Protein AF-A0A9E4GP02-F1 (afdb_monomer_lite)

Foldseek 3Di:
DWKKKAQQDQAWFFFFAAPEPPGDGPDTRHHGHMFTFPDWDQDPHPRFIKTFTWDDDDPDDIDTGITTPVRIDMDPDDPPDD

pLDDT: mean 90.64, std 11.96, range [46.16, 98.19]

Structure (mmCIF, N/CA/C/O backbone):
data_AF-A0A9E4GP02-F1
#
_entry.id   AF-A0A9E4GP02-F1
#
loop_
_atom_site.group_PDB
_atom_site.id
_atom_site.type_symbol
_atom_site.label_atom_id
_atom_site.label_alt_id
_atom_site.label_comp_id
_atom_site.label_asym_id
_atom_site.label_entity_id
_atom_site.label_seq_id
_atom_site.pdbx_PDB_ins_code
_atom_site.Cartn_x
_atom_site.Cartn_y
_atom_site.Cartn_z
_atom_site.occupancy
_atom_site.B_iso_or_equiv
_atom_site.auth_seq_id
_atom_site.auth_comp_id
_atom_site.auth_asym_id
_atom_site.auth_atom_id
_atom_site.pdbx_PDB_model_num
ATOM 1 N N . MET A 1 1 ? -10.269 2.863 -15.931 1.00 68.88 1 MET A N 1
ATOM 2 C CA . MET A 1 1 ? -10.658 2.415 -14.581 1.00 68.88 1 MET A CA 1
ATOM 3 C C . MET A 1 1 ? -9.629 2.978 -13.621 1.00 68.88 1 MET A C 1
ATOM 5 O O . MET A 1 1 ? -8.459 2.988 -13.988 1.00 68.88 1 MET A O 1
ATOM 9 N N . LEU A 1 2 ? -10.047 3.555 -12.499 1.00 85.19 2 LEU A N 1
ATOM 10 C CA . LEU A 1 2 ? -9.118 4.106 -11.513 1.00 85.19 2 LEU A CA 1
ATOM 11 C C . LEU A 1 2 ? -8.823 3.007 -10.485 1.00 85.19 2 LEU A C 1
ATOM 13 O O . LEU A 1 2 ? -9.761 2.427 -9.955 1.00 85.19 2 LEU A O 1
ATOM 17 N N . CYS A 1 3 ? -7.545 2.715 -10.248 1.00 92.56 3 CYS A N 1
ATOM 18 C CA . CYS A 1 3 ? -7.099 1.718 -9.273 1.00 92.56 3 CYS A CA 1
ATOM 19 C C . CYS A 1 3 ? -6.881 2.398 -7.922 1.00 92.56 3 CYS A C 1
ATOM 21 O O . CYS A 1 3 ? -6.228 3.444 -7.841 1.00 92.56 3 CYS A O 1
ATOM 23 N N . TYR A 1 4 ? -7.426 1.791 -6.874 1.00 95.06 4 TYR A N 1
ATOM 24 C CA . TYR A 1 4 ? -7.310 2.255 -5.500 1.00 95.06 4 TYR A CA 1
ATOM 25 C C . TYR A 1 4 ? -6.883 1.115 -4.587 1.00 95.06 4 TYR A C 1
ATOM 27 O O . TYR A 1 4 ? -7.135 -0.058 -4.856 1.00 95.06 4 TYR A O 1
ATOM 35 N N . VAL A 1 5 ? -6.288 1.474 -3.459 1.00 96.56 5 VAL A N 1
ATOM 36 C CA . VAL A 1 5 ? -6.132 0.572 -2.318 1.00 96.56 5 VAL A CA 1
ATOM 37 C C . VAL A 1 5 ? -6.800 1.174 -1.095 1.00 96.56 5 VAL A C 1
ATOM 39 O O . VAL A 1 5 ? -6.778 2.390 -0.909 1.00 96.56 5 VAL A O 1
ATOM 42 N N . GLY A 1 6 ? -7.406 0.325 -0.271 1.00 96.31 6 GLY A N 1
ATOM 43 C CA . GLY A 1 6 ? -8.027 0.725 0.986 1.00 96.31 6 GLY A CA 1
ATOM 44 C C . GLY A 1 6 ? -7.485 -0.055 2.174 1.00 96.31 6 GLY A C 1
ATOM 45 O O . GLY A 1 6 ? -7.206 -1.253 2.063 1.00 96.31 6 GLY A O 1
ATOM 46 N N . ASN A 1 7 ? -7.372 0.626 3.311 1.00 97.38 7 ASN A N 1
ATOM 47 C CA . ASN A 1 7 ? -7.139 -0.005 4.601 1.00 97.38 7 ASN A CA 1
ATOM 48 C C . ASN A 1 7 ? -8.489 -0.318 5.255 1.00 97.38 7 ASN A C 1
ATOM 50 O O . ASN A 1 7 ? -9.199 0.585 5.686 1.00 97.38 7 ASN A O 1
ATOM 54 N N . PHE A 1 8 ? -8.837 -1.599 5.324 1.00 95.94 8 PHE A N 1
ATOM 55 C CA . PHE A 1 8 ? -10.075 -2.069 5.956 1.00 95.94 8 PHE A CA 1
ATOM 56 C C . PHE A 1 8 ? -9.818 -2.802 7.280 1.00 95.94 8 PHE A C 1
ATOM 58 O O . PHE A 1 8 ? -10.716 -3.477 7.780 1.00 95.94 8 PHE A O 1
ATOM 65 N N . GLY A 1 9 ? -8.595 -2.716 7.812 1.00 95.06 9 GLY A N 1
ATOM 66 C CA . GLY A 1 9 ? -8.258 -3.183 9.153 1.00 95.06 9 GLY A CA 1
ATOM 67 C C . GLY A 1 9 ? -8.448 -2.090 10.205 1.00 95.06 9 GLY A C 1
ATOM 68 O O . GLY A 1 9 ? -8.863 -0.974 9.895 1.00 95.06 9 GLY A O 1
ATOM 69 N N . ASP A 1 10 ? -8.103 -2.420 11.450 1.00 96.00 10 ASP A N 1
ATOM 70 C CA . ASP A 1 10 ? -8.237 -1.516 12.602 1.00 96.00 10 ASP A CA 1
ATOM 71 C C . ASP A 1 10 ? -6.959 -0.702 12.893 1.00 96.00 10 ASP A C 1
ATOM 73 O O . ASP A 1 10 ? -6.987 0.245 13.678 1.00 96.00 10 ASP A O 1
ATOM 77 N N . GLU A 1 11 ? -5.830 -1.052 12.267 1.00 97.00 11 GLU A N 1
ATOM 78 C CA . GLU A 1 11 ? -4.526 -0.410 12.477 1.00 97.00 11 GLU A CA 1
ATOM 79 C C . GLU A 1 11 ? -4.068 0.381 11.246 1.00 97.00 11 GLU A C 1
ATOM 81 O O . GLU A 1 11 ? -4.364 0.021 10.106 1.00 97.00 11 GLU A O 1
ATOM 86 N N . ALA A 1 12 ? -3.300 1.451 11.467 1.00 96.38 12 ALA A N 1
ATOM 87 C CA . ALA A 1 12 ? -2.696 2.225 10.388 1.00 96.38 12 ALA A CA 1
ATOM 88 C C . ALA A 1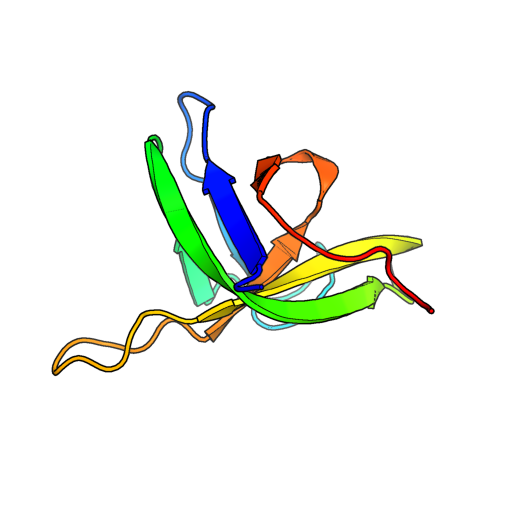 12 ? -1.577 1.439 9.683 1.00 96.38 12 ALA A C 1
ATOM 90 O O . ALA A 1 12 ? -0.738 0.796 10.319 1.00 96.38 12 ALA A O 1
ATOM 91 N N . ILE A 1 13 ? -1.518 1.544 8.355 1.00 97.75 13 ILE A N 1
ATOM 92 C CA . ILE A 1 13 ? -0.533 0.842 7.525 1.00 97.75 13 ILE A CA 1
ATOM 93 C C . ILE A 1 13 ? 0.623 1.776 7.187 1.00 97.75 13 ILE A C 1
ATOM 95 O O . ILE A 1 13 ? 0.429 2.932 6.818 1.00 97.75 13 ILE A O 1
ATOM 99 N N . ASN A 1 14 ? 1.850 1.264 7.265 1.00 97.44 14 ASN A N 1
ATOM 100 C CA . ASN A 1 14 ? 3.034 2.030 6.892 1.00 97.44 14 ASN A CA 1
ATOM 101 C C . ASN A 1 14 ? 3.089 2.265 5.379 1.00 97.44 14 ASN A C 1
ATOM 103 O O . ASN A 1 14 ? 3.160 1.309 4.608 1.00 97.44 14 ASN A O 1
ATOM 107 N N . ILE A 1 15 ? 3.177 3.533 4.981 1.00 97.38 15 ILE A N 1
ATOM 108 C CA . ILE A 1 15 ? 3.534 3.934 3.620 1.00 97.38 15 ILE A CA 1
ATOM 109 C C . ILE A 1 15 ? 5.041 4.152 3.592 1.00 97.38 15 ILE A C 1
ATOM 111 O O . ILE A 1 15 ? 5.592 4.886 4.420 1.00 97.38 15 ILE A O 1
ATOM 115 N N . ARG A 1 16 ? 5.724 3.488 2.665 1.00 97.75 16 ARG A N 1
ATOM 116 C CA . ARG A 1 16 ? 7.184 3.400 2.626 1.00 97.75 16 ARG A CA 1
ATOM 117 C C . ARG A 1 16 ? 7.793 4.115 1.425 1.00 97.75 16 ARG A C 1
ATOM 119 O O . ARG A 1 16 ? 7.139 4.269 0.405 1.00 97.75 16 ARG A O 1
ATOM 126 N N . ALA A 1 17 ? 9.034 4.575 1.544 1.00 96.75 17 ALA A N 1
ATOM 127 C CA . ALA A 1 17 ? 9.709 5.315 0.474 1.00 96.75 17 ALA A CA 1
ATOM 128 C C . ALA A 1 17 ? 9.928 4.459 -0.786 1.00 96.75 17 ALA A C 1
ATOM 130 O O . ALA A 1 17 ? 9.774 4.952 -1.896 1.00 96.75 17 ALA A O 1
ATOM 131 N N . GLU A 1 18 ? 10.239 3.177 -0.592 1.00 97.06 18 GLU A N 1
ATOM 132 C CA . GLU A 1 18 ? 10.528 2.187 -1.638 1.00 97.06 18 GLU A CA 1
ATOM 133 C C . GLU A 1 18 ? 9.724 0.902 -1.371 1.00 97.06 18 GLU A C 1
ATOM 135 O O . GLU A 1 18 ? 9.375 0.662 -0.203 1.00 97.06 18 GLU A O 1
ATOM 140 N N . PRO A 1 19 ? 9.464 0.051 -2.386 1.00 97.12 19 PRO A N 1
ATOM 141 C CA . PRO A 1 19 ? 8.734 -1.209 -2.238 1.00 97.12 19 PRO A CA 1
ATOM 142 C C . PRO A 1 19 ? 9.599 -2.264 -1.532 1.00 97.12 19 PRO A C 1
ATOM 144 O O . PRO A 1 19 ? 10.075 -3.223 -2.130 1.00 97.12 19 PRO A O 1
ATOM 147 N N . ALA A 1 20 ? 9.880 -2.045 -0.250 1.00 97.06 20 ALA A N 1
ATOM 148 C CA . ALA A 1 20 ? 10.701 -2.908 0.585 1.00 97.06 20 ALA A CA 1
ATOM 149 C C . ALA A 1 20 ? 10.348 -2.711 2.062 1.00 97.06 20 ALA A C 1
ATOM 151 O O . ALA A 1 20 ? 10.221 -1.584 2.545 1.00 97.06 20 ALA A O 1
ATOM 152 N N . THR A 1 21 ? 10.283 -3.799 2.828 1.00 94.94 21 THR A N 1
ATOM 153 C CA . THR A 1 21 ? 10.055 -3.743 4.287 1.00 94.94 21 THR A CA 1
ATOM 154 C C . THR A 1 21 ? 11.132 -3.002 5.079 1.00 94.94 21 THR A C 1
ATOM 156 O O . THR A 1 21 ? 10.867 -2.545 6.194 1.00 94.94 21 THR A O 1
ATOM 159 N N . THR A 1 22 ? 12.328 -2.860 4.515 1.00 95.88 22 THR A N 1
ATOM 160 C CA . THR A 1 22 ? 13.477 -2.183 5.129 1.00 95.88 22 THR A CA 1
ATOM 161 C C . THR A 1 22 ? 13.539 -0.691 4.814 1.00 95.88 22 THR A C 1
ATOM 163 O O . THR A 1 22 ? 14.312 0.025 5.449 1.00 95.88 22 THR A O 1
ATOM 166 N N . SER A 1 23 ? 12.737 -0.196 3.864 1.00 97.38 23 SER A N 1
ATOM 167 C CA . SER A 1 23 ? 12.769 1.213 3.477 1.00 97.38 23 SER A CA 1
ATOM 168 C C . SER A 1 23 ? 12.052 2.101 4.499 1.00 97.38 23 SER A C 1
ATOM 170 O O . SER A 1 23 ? 11.159 1.663 5.239 1.00 97.38 23 SER A O 1
ATOM 172 N N . SER A 1 24 ? 12.461 3.368 4.556 1.00 97.50 24 SER A N 1
ATOM 173 C CA . SER A 1 24 ? 11.934 4.352 5.502 1.00 97.50 24 SER A CA 1
ATOM 174 C C . SER A 1 24 ? 10.425 4.545 5.357 1.00 97.50 24 SER A C 1
ATOM 176 O O . SER A 1 24 ? 9.896 4.617 4.249 1.00 97.50 24 SER A O 1
ATOM 178 N N . ARG A 1 25 ? 9.728 4.704 6.486 1.00 97.06 25 ARG A N 1
ATOM 179 C CA . ARG A 1 25 ? 8.323 5.126 6.504 1.00 97.06 25 ARG A CA 1
ATOM 180 C C . ARG A 1 25 ? 8.223 6.603 6.122 1.00 97.06 25 ARG A C 1
ATOM 182 O O . ARG A 1 25 ? 8.848 7.439 6.770 1.00 97.06 25 ARG A O 1
ATOM 189 N N . VAL A 1 26 ? 7.401 6.910 5.125 1.00 95.56 26 VAL A N 1
ATOM 190 C CA . VAL A 1 26 ? 7.123 8.277 4.645 1.00 95.56 26 VAL A CA 1
ATOM 191 C C . VAL A 1 26 ? 5.715 8.752 4.992 1.00 95.56 26 VAL A C 1
ATOM 193 O O . VAL A 1 26 ? 5.440 9.944 4.914 1.00 95.56 26 VAL A O 1
ATOM 196 N N . GLY A 1 27 ? 4.833 7.843 5.410 1.00 94.75 27 GLY A N 1
ATOM 197 C CA . GLY A 1 27 ? 3.472 8.176 5.809 1.00 94.75 27 GLY A CA 1
ATOM 198 C C . GLY A 1 27 ? 2.733 7.001 6.436 1.00 94.75 27 GLY A C 1
ATOM 199 O O . GLY A 1 27 ? 3.308 5.930 6.662 1.00 94.75 27 GLY A O 1
ATOM 200 N N . LEU A 1 28 ? 1.453 7.226 6.706 1.00 95.00 28 LEU A N 1
ATOM 201 C CA . LEU A 1 28 ? 0.517 6.229 7.204 1.00 95.00 28 LEU A CA 1
ATOM 202 C C . LEU A 1 28 ? -0.747 6.256 6.347 1.00 95.00 28 LEU A C 1
ATOM 204 O O . LEU A 1 28 ? -1.227 7.327 5.984 1.00 95.00 28 LEU A O 1
ATOM 208 N N . LEU A 1 29 ? -1.265 5.071 6.036 1.00 95.31 29 LEU A N 1
ATOM 209 C CA . LEU A 1 29 ? -2.606 4.883 5.507 1.00 95.31 29 LEU A CA 1
ATOM 210 C C . LEU A 1 29 ? -3.508 4.508 6.684 1.00 95.31 29 LEU A C 1
ATOM 212 O O . LEU A 1 29 ? -3.476 3.373 7.167 1.00 95.31 29 LEU A O 1
ATOM 216 N N . GLU A 1 30 ? -4.269 5.484 7.166 1.00 95.75 30 GLU A N 1
ATOM 217 C CA . GLU A 1 30 ? -5.160 5.326 8.317 1.00 95.75 30 GLU A CA 1
ATOM 218 C C . GLU A 1 30 ? -6.245 4.268 8.069 1.00 95.75 30 GLU A C 1
ATOM 220 O O . GLU A 1 30 ? -6.633 4.003 6.928 1.00 95.75 30 GLU A O 1
ATOM 225 N N . ALA A 1 31 ? -6.747 3.664 9.147 1.00 96.00 31 ALA A N 1
ATOM 226 C CA . ALA A 1 31 ? -7.861 2.723 9.080 1.00 96.00 31 ALA A CA 1
ATOM 227 C C . ALA A 1 31 ? -9.092 3.379 8.429 1.00 96.00 31 ALA A C 1
ATOM 229 O O . ALA A 1 31 ? -9.468 4.505 8.758 1.00 96.00 31 ALA A O 1
ATOM 230 N N . GLY A 1 32 ? -9.713 2.682 7.476 1.00 95.25 32 GLY A N 1
ATOM 231 C CA . GLY A 1 32 ? -10.852 3.170 6.697 1.00 95.25 32 GLY A CA 1
ATOM 232 C C . GLY A 1 32 ? -10.500 4.116 5.542 1.00 95.25 32 GLY A C 1
ATOM 233 O O . GLY A 1 32 ? -11.399 4.494 4.789 1.00 95.25 32 GLY A O 1
ATOM 234 N N . ALA A 1 33 ? -9.231 4.499 5.368 1.00 93.75 33 ALA A N 1
ATOM 235 C CA . ALA A 1 33 ? -8.815 5.371 4.274 1.00 93.75 33 ALA A CA 1
ATOM 236 C C . ALA A 1 33 ? -8.569 4.599 2.968 1.00 93.75 33 ALA A C 1
ATOM 238 O O . ALA A 1 33 ? -8.205 3.420 2.960 1.00 93.75 33 ALA A O 1
ATOM 239 N N . THR A 1 34 ? -8.719 5.309 1.850 1.00 94.50 34 THR A N 1
ATOM 240 C CA . THR A 1 34 ? -8.408 4.828 0.499 1.00 94.50 34 THR A CA 1
ATOM 241 C C . THR A 1 34 ? -7.462 5.788 -0.206 1.0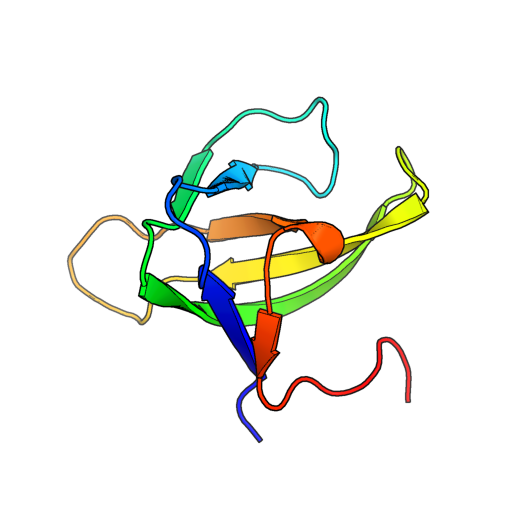0 94.50 34 THR A C 1
ATOM 243 O O . THR A 1 34 ? -7.609 7.000 -0.058 1.00 94.50 34 THR A O 1
ATOM 246 N N . MET A 1 35 ? -6.547 5.269 -1.025 1.00 93.62 35 MET A N 1
ATOM 247 C CA . MET A 1 35 ? -5.634 6.073 -1.844 1.00 93.62 35 MET A CA 1
ATOM 248 C C . MET A 1 35 ? -5.597 5.589 -3.285 1.00 93.62 35 MET A C 1
ATOM 250 O O . MET A 1 35 ? -5.742 4.395 -3.561 1.00 93.62 35 MET A O 1
ATOM 254 N N . GLN A 1 36 ? -5.379 6.528 -4.206 1.00 93.38 36 GLN A N 1
ATOM 255 C CA . GLN A 1 36 ? -5.200 6.212 -5.614 1.00 93.38 36 GLN A CA 1
ATOM 256 C C . GLN A 1 36 ? -3.838 5.549 -5.828 1.00 93.38 36 GLN A C 1
ATOM 258 O O . GLN A 1 36 ? -2.817 5.994 -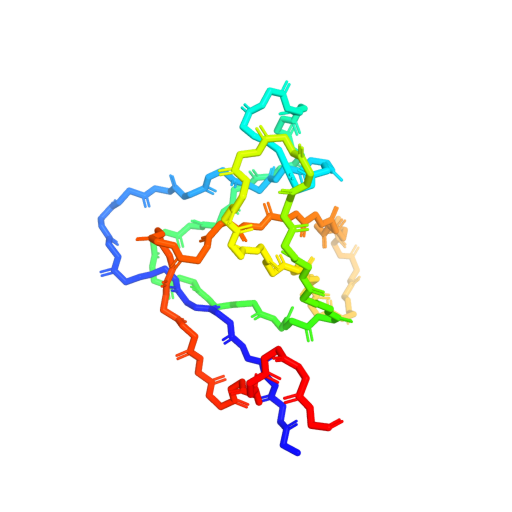5.298 1.00 93.38 36 GLN A O 1
ATOM 263 N N . VAL A 1 37 ? -3.821 4.512 -6.657 1.00 94.25 37 VAL A N 1
ATOM 264 C CA . VAL A 1 37 ? -2.602 3.831 -7.083 1.00 94.25 37 VAL A CA 1
ATOM 265 C C . VAL A 1 37 ? -2.099 4.442 -8.389 1.00 94.25 37 VAL A C 1
ATOM 267 O O . VAL A 1 37 ? -2.819 4.509 -9.385 1.00 94.25 37 VAL A O 1
ATOM 270 N N . GLY A 1 38 ? -0.839 4.868 -8.389 1.00 91.88 38 GLY A N 1
ATOM 271 C CA . GLY A 1 38 ? -0.121 5.369 -9.562 1.00 91.88 38 GLY A CA 1
ATOM 272 C C . GLY A 1 38 ? 0.857 4.367 -10.183 1.00 91.88 38 GLY A C 1
ATOM 273 O O . GLY A 1 38 ? 1.456 4.681 -11.208 1.00 91.88 38 GLY A O 1
ATOM 274 N N . GLY A 1 39 ? 1.053 3.200 -9.568 1.00 92.62 39 GLY A N 1
ATOM 275 C CA . GLY A 1 39 ? 1.962 2.161 -10.048 1.00 92.62 39 GLY A CA 1
ATOM 276 C C . GLY A 1 39 ? 1.913 0.903 -9.188 1.00 92.62 39 GLY A C 1
ATOM 277 O O . GLY A 1 39 ? 1.432 0.932 -8.057 1.00 92.62 39 GLY A O 1
ATOM 278 N N . GLN A 1 40 ? 2.411 -0.195 -9.737 1.00 95.69 40 GLN A N 1
ATOM 279 C CA . GLN A 1 40 ? 2.506 -1.490 -9.078 1.00 95.69 40 GLN A CA 1
ATOM 280 C C . GLN A 1 40 ? 3.893 -2.081 -9.364 1.00 95.69 40 GLN A C 1
ATOM 282 O O . GLN A 1 40 ? 4.442 -1.834 -10.438 1.00 95.69 40 GLN A O 1
ATOM 287 N N . GLN A 1 41 ? 4.470 -2.825 -8.423 1.00 95.94 41 GLN A N 1
ATOM 288 C CA . GLN A 1 41 ? 5.793 -3.434 -8.586 1.00 95.94 41 GLN A CA 1
ATOM 289 C C . GLN A 1 41 ? 5.943 -4.670 -7.691 1.00 95.94 41 GLN A C 1
ATOM 291 O O . GLN A 1 41 ? 5.552 -4.625 -6.526 1.00 95.94 41 GLN A O 1
ATOM 296 N N . ILE A 1 42 ? 6.560 -5.743 -8.204 1.00 96.88 42 ILE A N 1
ATOM 297 C CA . ILE A 1 42 ? 7.105 -6.810 -7.3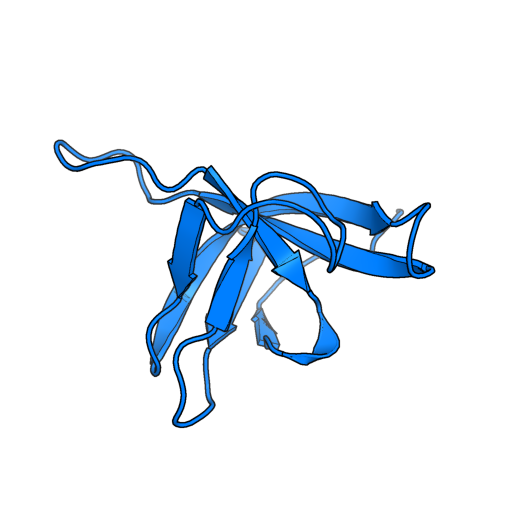51 1.00 96.88 42 ILE A CA 1
ATOM 298 C C . ILE A 1 42 ? 8.446 -6.348 -6.785 1.00 96.88 42 ILE A C 1
ATOM 300 O O . ILE A 1 42 ? 9.326 -5.914 -7.527 1.00 96.88 42 ILE A O 1
ATOM 304 N N . SER A 1 43 ? 8.602 -6.420 -5.469 1.00 96.25 43 SER A N 1
ATOM 305 C CA . SER A 1 43 ? 9.855 -6.075 -4.804 1.00 96.25 43 SER A CA 1
ATOM 306 C C . SER A 1 43 ? 10.961 -7.080 -5.122 1.00 96.25 43 SER A C 1
ATOM 308 O O . SER A 1 43 ? 10.798 -8.273 -4.878 1.00 96.25 43 SER A O 1
ATOM 310 N N . ASP A 1 44 ? 12.140 -6.597 -5.516 1.00 94.69 44 ASP A N 1
ATOM 311 C CA . ASP A 1 44 ? 13.352 -7.427 -5.595 1.00 94.69 44 ASP A CA 1
ATOM 312 C C . ASP A 1 44 ? 13.912 -7.803 -4.206 1.00 94.69 44 ASP A C 1
ATOM 314 O O . ASP A 1 44 ? 14.841 -8.603 -4.098 1.00 94.69 44 ASP A O 1
ATOM 318 N N . ILE A 1 45 ? 13.375 -7.207 -3.132 1.00 94.94 45 ILE A N 1
ATOM 319 C CA . ILE A 1 45 ? 13.825 -7.420 -1.750 1.00 94.94 45 ILE A CA 1
ATOM 320 C C . ILE A 1 45 ? 13.013 -8.514 -1.061 1.00 94.94 45 ILE A C 1
ATOM 322 O O . ILE A 1 45 ? 13.593 -9.377 -0.404 1.00 94.94 45 ILE A O 1
ATOM 326 N N . ASP A 1 46 ? 11.682 -8.463 -1.169 1.00 94.06 46 ASP A N 1
ATOM 327 C CA . ASP A 1 46 ? 10.789 -9.413 -0.493 1.00 94.06 46 ASP A CA 1
ATOM 328 C C . ASP A 1 46 ? 9.901 -10.242 -1.429 1.00 94.06 46 ASP A C 1
ATOM 330 O O . ASP A 1 46 ? 9.200 -11.132 -0.952 1.00 94.06 46 ASP A O 1
ATOM 334 N N . GLY A 1 47 ? 9.952 -10.016 -2.745 1.00 95.31 47 GLY A N 1
ATOM 335 C CA . GLY A 1 47 ? 9.167 -10.768 -3.728 1.00 95.31 47 GLY A CA 1
ATOM 336 C C . GLY A 1 47 ? 7.662 -10.493 -3.684 1.00 95.31 47 GLY A C 1
ATOM 337 O O . GLY A 1 47 ? 6.913 -11.165 -4.390 1.00 95.31 47 GLY A O 1
ATOM 338 N N . GLN A 1 48 ? 7.206 -9.527 -2.879 1.00 96.38 48 GLN A N 1
ATOM 339 C CA . GLN A 1 48 ? 5.788 -9.199 -2.726 1.00 96.38 48 GLN A CA 1
ATOM 340 C C . GLN A 1 48 ? 5.365 -8.093 -3.690 1.00 96.38 48 GLN A C 1
ATOM 342 O O . GLN A 1 48 ? 6.190 -7.294 -4.139 1.00 96.38 48 GLN A O 1
ATOM 347 N N . LEU A 1 49 ? 4.065 -8.021 -3.978 1.00 96.69 49 LEU A N 1
ATOM 348 C CA . LEU A 1 49 ? 3.477 -6.922 -4.733 1.00 96.69 49 LEU A CA 1
ATOM 349 C C . LEU A 1 49 ? 3.330 -5.680 -3.846 1.00 96.69 49 LEU A C 1
ATOM 351 O O . LEU A 1 49 ? 2.861 -5.742 -2.710 1.00 96.69 49 LEU A O 1
ATOM 355 N N . TRP A 1 50 ? 3.701 -4.531 -4.397 1.00 98.19 50 TRP A N 1
ATOM 356 C CA . TRP A 1 50 ? 3.554 -3.225 -3.772 1.00 98.19 50 TRP A CA 1
ATOM 357 C C . TRP A 1 50 ? 2.804 -2.262 -4.690 1.00 98.19 50 TRP A C 1
ATOM 359 O O . TRP A 1 50 ? 2.983 -2.270 -5.908 1.00 98.19 50 TRP A O 1
ATOM 369 N N . TYR A 1 51 ? 2.003 -1.389 -4.083 1.00 97.38 51 TYR A N 1
ATOM 370 C CA . TYR A 1 51 ? 1.238 -0.336 -4.743 1.00 97.38 51 TYR A CA 1
ATOM 371 C C . TYR A 1 51 ? 1.842 1.031 -4.429 1.00 97.38 51 TYR A C 1
ATOM 373 O O . TYR A 1 51 ? 1.947 1.411 -3.261 1.00 97.38 51 TYR A O 1
ATOM 381 N N . LEU A 1 52 ? 2.204 1.789 -5.465 1.00 96.25 52 LEU A N 1
ATOM 382 C CA . LEU A 1 52 ? 2.603 3.188 -5.343 1.00 96.25 52 LEU A CA 1
ATOM 383 C C . LEU A 1 52 ? 1.350 4.034 -5.132 1.00 96.25 52 LEU A C 1
ATOM 385 O O . LEU A 1 52 ? 0.591 4.265 -6.074 1.00 96.25 52 LEU A O 1
ATOM 389 N N . VAL A 1 53 ? 1.143 4.505 -3.909 1.00 95.56 53 VAL A N 1
ATOM 390 C CA . VAL A 1 53 ? 0.002 5.329 -3.514 1.00 95.56 53 VAL A CA 1
ATOM 391 C C . VAL A 1 53 ? 0.337 6.810 -3.558 1.00 95.56 53 VAL A C 1
ATOM 393 O O . VAL A 1 53 ? 1.458 7.227 -3.251 1.00 95.56 53 VAL A O 1
ATOM 396 N N . ARG A 1 54 ? -0.656 7.610 -3.947 1.00 88.94 54 ARG A N 1
ATOM 397 C CA . ARG A 1 54 ? -0.564 9.070 -3.986 1.00 88.94 54 ARG A CA 1
ATOM 398 C C . ARG A 1 54 ? -1.830 9.686 -3.415 1.00 88.94 54 ARG A C 1
ATOM 400 O O . ARG A 1 54 ? -2.927 9.210 -3.703 1.00 88.94 54 ARG A O 1
ATOM 407 N N . ASP A 1 55 ? -1.668 10.756 -2.645 1.00 81.12 55 ASP A N 1
ATOM 408 C CA . ASP A 1 55 ? -2.802 11.617 -2.310 1.00 81.12 55 ASP A CA 1
ATOM 409 C C . ASP A 1 55 ? -3.327 12.308 -3.570 1.00 81.12 55 ASP A C 1
ATOM 411 O O . ASP A 1 55 ? -2.560 12.656 -4.481 1.00 81.12 55 ASP A O 1
ATOM 415 N N . GLU A 1 56 ? -4.639 12.547 -3.604 1.00 66.81 56 GLU A N 1
ATOM 416 C CA . GLU A 1 56 ? -5.228 13.386 -4.640 1.00 66.81 56 GLU A CA 1
ATOM 417 C C . GLU A 1 56 ? -4.574 14.783 -4.632 1.00 66.81 56 GLU A C 1
ATOM 419 O O . GLU A 1 56 ? -4.154 15.280 -3.582 1.00 66.81 56 GLU A O 1
ATOM 424 N N . PRO A 1 57 ? -4.451 15.452 -5.793 1.00 54.94 57 PRO A N 1
ATOM 425 C CA . PRO A 1 57 ? -3.860 16.782 -5.860 1.00 54.94 57 PRO A CA 1
ATOM 426 C C . PRO A 1 57 ? -4.612 17.784 -4.959 1.00 54.94 57 PRO A C 1
ATOM 428 O O . PRO A 1 57 ? -5.698 18.239 -5.302 1.00 54.94 57 PRO A O 1
ATOM 431 N N . GLY A 1 58 ? -4.005 18.169 -3.833 1.00 56.97 58 GLY A N 1
ATOM 432 C CA . GLY A 1 58 ? -4.533 19.155 -2.883 1.00 56.97 58 GLY A CA 1
ATOM 433 C C . GLY A 1 58 ? -3.436 20.052 -2.283 1.00 56.97 58 GLY A C 1
ATOM 434 O O . GLY A 1 58 ? -2.254 19.858 -2.576 1.00 56.97 58 GLY A O 1
ATOM 435 N N . PRO A 1 59 ? -3.801 21.067 -1.474 1.00 54.56 59 PRO A N 1
ATOM 436 C CA . PRO A 1 59 ? -2.856 22.020 -0.878 1.00 54.56 59 PRO A CA 1
ATOM 437 C C . PRO A 1 59 ? -2.031 21.451 0.294 1.00 54.56 59 PRO A C 1
ATOM 439 O O . PRO A 1 59 ? -1.121 22.123 0.775 1.00 54.56 59 PRO A O 1
ATOM 442 N N . SER A 1 60 ? -2.346 20.246 0.775 1.00 58.81 60 SER A N 1
ATOM 443 C CA . SER A 1 60 ? -1.646 19.560 1.866 1.00 58.81 60 SER A CA 1
ATOM 444 C C . SER A 1 60 ? -0.479 18.697 1.371 1.00 58.81 60 SER A C 1
ATOM 446 O O . SER A 1 60 ? -0.357 18.415 0.177 1.00 58.81 60 SER A O 1
ATOM 448 N N . SER A 1 61 ? 0.396 18.299 2.305 1.00 56.94 61 SER A N 1
ATOM 449 C CA . SER A 1 61 ? 1.512 17.372 2.075 1.00 56.94 61 SER A CA 1
ATOM 450 C C . SER A 1 61 ? 1.093 16.209 1.184 1.00 56.94 61 SER A C 1
ATOM 452 O O . SER A 1 61 ? 0.112 15.537 1.477 1.00 56.94 61 SER A O 1
ATOM 454 N N . ARG A 1 62 ? 1.847 15.983 0.106 1.00 75.88 62 ARG A N 1
ATOM 455 C CA . ARG A 1 62 ? 1.610 14.876 -0.819 1.00 75.88 62 ARG A CA 1
ATOM 456 C C . ARG A 1 62 ? 2.283 13.633 -0.264 1.00 75.88 62 ARG A C 1
ATOM 458 O O . ARG A 1 62 ? 3.512 13.546 -0.307 1.00 75.88 62 ARG A O 1
ATOM 465 N N . ILE A 1 63 ? 1.512 12.675 0.229 1.00 83.62 63 ILE A N 1
ATOM 466 C CA . ILE A 1 63 ? 2.042 11.332 0.434 1.00 83.62 63 ILE A CA 1
ATOM 467 C C . ILE A 1 63 ? 2.323 10.728 -0.947 1.00 83.62 63 ILE A C 1
ATOM 469 O O . ILE A 1 63 ? 1.468 10.730 -1.834 1.00 83.62 63 ILE A O 1
ATOM 473 N N . ASN A 1 64 ? 3.550 10.243 -1.130 1.00 91.06 64 ASN A N 1
ATOM 474 C CA . ASN A 1 64 ? 3.989 9.490 -2.299 1.00 91.06 64 ASN A CA 1
ATOM 475 C C . ASN A 1 64 ? 4.903 8.365 -1.814 1.00 91.06 64 ASN A C 1
ATOM 477 O O . ASN A 1 64 ? 6.004 8.631 -1.329 1.00 91.06 64 ASN A O 1
ATOM 481 N N . GLY A 1 65 ? 4.432 7.127 -1.900 1.00 96.56 65 GLY A N 1
ATOM 482 C CA . GLY A 1 65 ? 5.168 5.974 -1.399 1.00 96.56 65 GLY A CA 1
ATOM 483 C C . GLY A 1 65 ? 4.422 4.670 -1.626 1.00 96.56 65 GLY A C 1
ATOM 484 O O . GLY A 1 65 ? 3.434 4.627 -2.348 1.00 96.56 65 GLY A O 1
ATOM 485 N N . TRP A 1 66 ? 4.900 3.603 -1.009 1.00 97.88 66 TRP A N 1
ATOM 486 C CA . TRP A 1 66 ? 4.513 2.238 -1.317 1.00 97.88 66 TRP A CA 1
ATOM 487 C C . TRP A 1 66 ? 3.823 1.566 -0.137 1.00 97.88 66 TRP A C 1
ATOM 489 O O . TRP A 1 66 ? 4.273 1.678 1.006 1.00 97.88 66 TRP A O 1
ATOM 499 N N . VAL A 1 67 ? 2.755 0.829 -0.431 1.00 97.81 67 VAL A N 1
ATOM 500 C CA . VAL A 1 67 ? 2.088 -0.087 0.504 1.00 97.81 67 VAL A CA 1
ATOM 501 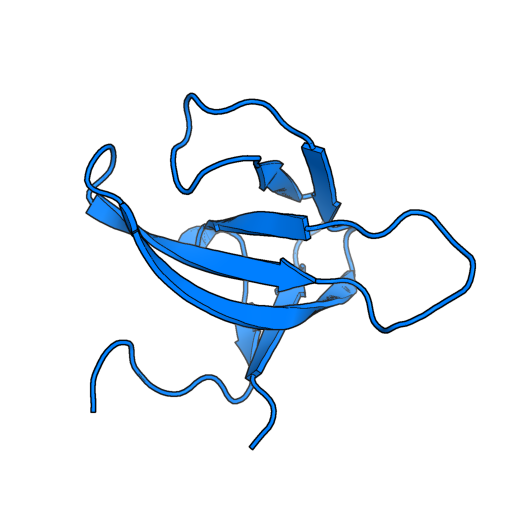C C . VAL A 1 67 ? 2.100 -1.495 -0.070 1.00 97.81 67 VAL A C 1
ATOM 503 O O . VAL A 1 67 ? 1.975 -1.671 -1.282 1.00 97.81 67 VAL A O 1
ATOM 506 N N . ARG A 1 68 ? 2.291 -2.492 0.789 1.00 97.69 68 ARG A N 1
ATOM 507 C CA . ARG A 1 68 ? 2.361 -3.895 0.378 1.00 97.69 68 ARG A CA 1
ATOM 508 C C . ARG A 1 68 ? 0.960 -4.472 0.214 1.00 97.69 68 ARG A C 1
ATOM 510 O O . ARG A 1 68 ? 0.045 -4.056 0.920 1.00 97.69 68 ARG A O 1
ATOM 517 N N . ASP A 1 69 ? 0.795 -5.388 -0.728 1.00 96.88 69 ASP A N 1
ATOM 518 C CA . ASP A 1 69 ? -0.505 -5.929 -1.119 1.00 96.88 69 ASP A CA 1
ATOM 519 C C . ASP A 1 69 ? -1.239 -6.693 -0.015 1.00 96.88 69 ASP A C 1
ATOM 521 O O . ASP A 1 69 ? -2.450 -6.566 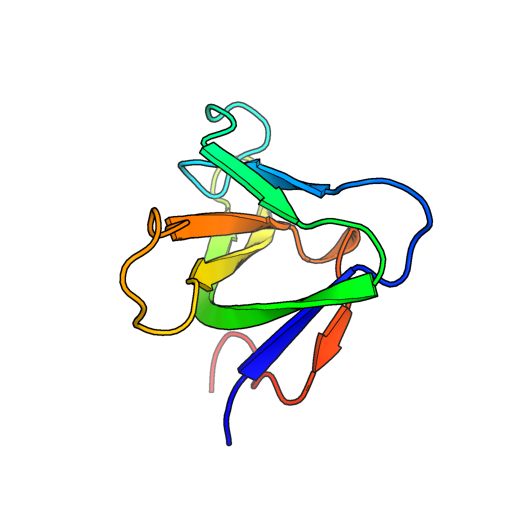0.107 1.00 96.88 69 ASP A O 1
ATOM 525 N N . ASP A 1 70 ? -0.516 -7.441 0.808 1.00 96.25 70 ASP A N 1
ATOM 526 C CA . ASP A 1 70 ? -1.047 -8.294 1.873 1.00 96.25 70 ASP A CA 1
ATOM 527 C C . ASP A 1 70 ? -1.723 -7.534 3.024 1.00 96.25 70 ASP A C 1
ATOM 529 O O . ASP A 1 70 ? -2.511 -8.120 3.766 1.00 96.25 70 ASP A O 1
ATOM 533 N N . VAL A 1 71 ? -1.423 -6.244 3.186 1.00 97.19 71 VAL A N 1
ATOM 534 C CA . VAL A 1 71 ? -1.986 -5.401 4.251 1.00 97.19 71 VAL A CA 1
ATOM 535 C C . VAL A 1 71 ? -3.085 -4.465 3.757 1.00 97.19 71 VAL A C 1
ATOM 537 O O . VAL A 1 71 ? -3.775 -3.870 4.576 1.00 97.19 71 VAL A O 1
ATOM 540 N N . VAL A 1 72 ? -3.301 -4.347 2.446 1.00 97.31 72 VAL A N 1
ATOM 541 C CA . VAL A 1 72 ? -4.360 -3.508 1.866 1.00 97.31 72 VAL A CA 1
ATOM 542 C C . VAL A 1 72 ? -5.326 -4.337 1.035 1.00 97.31 72 VAL A C 1
ATOM 544 O O . VAL A 1 72 ? -5.050 -5.459 0.630 1.00 97.31 72 VAL A O 1
ATOM 547 N N . ARG A 1 73 ? -6.481 -3.760 0.712 1.00 97.56 73 ARG A N 1
ATOM 548 C CA . ARG A 1 73 ? -7.369 -4.318 -0.307 1.00 97.56 73 ARG A CA 1
ATOM 549 C C . ARG A 1 73 ? -7.299 -3.477 -1.569 1.00 97.56 73 ARG A C 1
ATOM 551 O O . ARG A 1 73 ? -7.622 -2.291 -1.529 1.00 97.56 73 ARG A O 1
ATOM 558 N N . ALA A 1 74 ? -6.944 -4.104 -2.685 1.00 95.50 74 ALA A N 1
ATOM 559 C CA . ALA A 1 74 ? -7.038 -3.495 -4.004 1.00 95.50 74 ALA A CA 1
ATOM 560 C C . ALA A 1 74 ? -8.502 -3.383 -4.465 1.00 95.50 74 ALA A C 1
ATOM 562 O O . ALA A 1 74 ? -9.317 -4.286 -4.251 1.00 95.50 74 ALA A O 1
ATOM 563 N N . ILE A 1 75 ? -8.829 -2.261 -5.099 1.00 95.25 75 ILE A N 1
ATOM 564 C CA . ILE A 1 75 ? -10.149 -1.911 -5.620 1.00 95.25 75 ILE A CA 1
ATOM 565 C C . ILE A 1 75 ? -9.939 -1.475 -7.066 1.00 95.25 75 ILE A C 1
ATOM 567 O O . ILE A 1 75 ? -9.209 -0.518 -7.323 1.00 95.25 75 ILE A O 1
ATOM 571 N N . ASP A 1 76 ? -10.558 -2.194 -8.004 1.00 93.56 76 ASP A N 1
ATOM 572 C CA . ASP A 1 76 ? -10.525 -1.870 -9.436 1.00 93.56 76 ASP A CA 1
ATOM 573 C C . ASP A 1 76 ? -9.103 -1.756 -10.029 1.00 93.56 76 ASP A C 1
ATOM 575 O O . ASP A 1 76 ? -8.847 -1.032 -10.997 1.00 93.56 76 ASP A O 1
ATOM 579 N N . CYS A 1 77 ? -8.159 -2.495 -9.442 1.00 91.69 77 CYS A N 1
ATOM 580 C CA . CYS A 1 77 ? -6.780 -2.557 -9.898 1.00 91.69 77 CYS A CA 1
ATOM 581 C C . CYS A 1 77 ? -6.601 -3.638 -10.963 1.00 91.69 77 CYS A C 1
ATOM 583 O O . CYS A 1 77 ? -6.984 -4.787 -10.727 1.00 91.69 77 CYS A O 1
ATOM 585 N N . PRO A 1 78 ? -6.012 -3.303 -12.125 1.00 89.81 78 PRO A N 1
ATOM 586 C CA . PRO A 1 78 ? -5.656 -4.317 -13.102 1.00 89.81 78 PRO A CA 1
ATOM 587 C C . PRO A 1 78 ? -4.583 -5.250 -12.516 1.00 89.81 78 PRO A C 1
ATOM 589 O O . PRO A 1 78 ? -3.845 -4.825 -11.616 1.00 89.81 78 PRO A O 1
ATOM 592 N N . PRO A 1 79 ? -4.478 -6.491 -13.024 1.00 86.56 79 PRO A N 1
ATOM 593 C CA . PRO A 1 79 ? -3.340 -7.352 -12.736 1.00 86.56 79 PRO A CA 1
ATOM 594 C C . PRO A 1 79 ? -2.019 -6.630 -13.011 1.00 86.56 79 PRO A C 1
ATOM 596 O O . PRO A 1 79 ? -1.933 -5.822 -13.942 1.00 86.56 79 PRO A O 1
ATOM 599 N N . LEU A 1 80 ? -1.004 -6.944 -12.205 1.00 79.94 80 LEU A N 1
ATOM 600 C CA . LEU A 1 80 ? 0.371 -6.627 -12.550 1.00 79.94 80 LEU A CA 1
ATOM 601 C C . LEU A 1 80 ? 0.676 -7.427 -13.821 1.00 79.94 80 LEU A C 1
ATOM 603 O O . LEU A 1 80 ? 0.700 -8.653 -13.774 1.00 79.94 80 LEU A O 1
ATOM 607 N N . ASP A 1 81 ? 0.812 -6.714 -14.932 1.00 69.94 81 ASP A N 1
ATOM 608 C CA . ASP A 1 81 ? 0.955 -7.223 -16.298 1.00 69.94 81 ASP A CA 1
ATOM 609 C C . ASP A 1 81 ? -0.364 -7.632 -16.989 1.00 69.94 81 ASP A C 1
ATOM 611 O O . ASP A 1 81 ? -1.024 -8.625 -16.672 1.00 69.94 81 ASP A O 1
ATOM 615 N N . GLY A 1 82 ? -0.715 -6.833 -18.001 1.00 46.16 82 GLY A N 1
ATOM 616 C CA . GLY A 1 82 ? -1.381 -7.277 -19.221 1.00 46.16 82 GLY A CA 1
ATOM 617 C C . GLY A 1 82 ? -0.411 -7.108 -20.380 1.00 46.16 82 GLY A C 1
ATOM 618 O O . GLY A 1 82 ? 0.247 -6.042 -20.416 1.00 46.16 82 GLY A O 1
#

Radius of gyration: 11.86 Å; chains: 1; bounding box: 25×33×32 Å

Secondary structure (DSSP, 8-state):
---EEE--SSSPEEEESSSSTTSPEEEEE-TT-EEEEEEEEE-TTT--EEEEEE--S-SS---EEEEEGGGSEEESPPPS--

Sequence (82 aa):
MLCYVGNFGDEAINIRAEPATTSSRVGLLEAGATMQVGGQQISDIDGQLWYLVRDEPGPSSRINGWVRDDVVRAIDCPPLDG